Protein AF-A0A0D7PXS5-F1 (afdb_monomer_lite)

Sequence (50 aa):
MLTDTGLQKLKPGEKLYKRGDRDGMYVAVLLINRRKQIWESGDHTIKVVH

Foldseek 3Di:
DDDPVNVVPDDADCDWDWADDPPRDIDIGHDDPPVVCCVVVVDPPDDDDD

Structure (mmCIF, N/CA/C/O backbone):
data_AF-A0A0D7PXS5-F1
#
_entry.id   AF-A0A0D7PXS5-F1
#
loop_
_atom_site.group_PDB
_atom_site.id
_atom_site.type_symbol
_atom_site.label_atom_id
_atom_site.label_alt_id
_atom_site.label_comp_id
_atom_site.label_asym_id
_atom_site.label_entity_id
_atom_site.label_seq_id
_atom_site.pdbx_PDB_ins_code
_atom_site.Cartn_x
_atom_site.Cartn_y
_atom_site.Cartn_z
_atom_site.occupancy
_atom_site.B_iso_or_equiv
_atom_site.auth_seq_id
_atom_site.auth_comp_id
_atom_site.auth_asym_id
_atom_site.auth_atom_id
_atom_site.pdbx_PDB_model_num
ATOM 1 N N . MET A 1 1 ? 6.500 -4.186 -9.937 1.00 88.50 1 MET A N 1
ATOM 2 C CA . MET A 1 1 ? 7.528 -4.543 -8.949 1.00 88.50 1 MET A CA 1
ATOM 3 C C . MET A 1 1 ? 7.301 -3.718 -7.698 1.00 88.50 1 MET A C 1
ATOM 5 O O . MET A 1 1 ? 7.357 -2.492 -7.776 1.00 88.50 1 MET A O 1
ATOM 9 N N . LEU A 1 2 ? 6.952 -4.359 -6.593 1.00 92.62 2 LEU A N 1
ATOM 10 C CA . LEU A 1 2 ? 6.882 -3.736 -5.283 1.00 92.62 2 LEU A CA 1
ATOM 11 C C . LEU A 1 2 ? 8.302 -3.487 -4.778 1.00 92.62 2 LEU A C 1
ATOM 13 O O . LEU A 1 2 ? 9.228 -4.240 -5.053 1.00 92.62 2 LEU A O 1
ATOM 17 N N . THR A 1 3 ? 8.459 -2.381 -4.069 1.00 93.81 3 THR A N 1
ATOM 18 C CA . THR A 1 3 ? 9.697 -1.992 -3.397 1.00 93.81 3 THR A CA 1
ATOM 19 C C . THR A 1 3 ? 9.330 -1.546 -1.996 1.00 93.81 3 THR A C 1
ATOM 21 O O . THR A 1 3 ? 8.191 -1.122 -1.779 1.00 93.81 3 THR A O 1
ATOM 24 N N . ASP A 1 4 ? 10.271 -1.567 -1.061 1.00 93.31 4 ASP A N 1
ATOM 25 C CA . ASP A 1 4 ? 10.026 -1.106 0.310 1.00 93.31 4 ASP A CA 1
ATOM 26 C C . ASP A 1 4 ? 9.458 0.319 0.342 1.00 93.31 4 ASP A C 1
ATOM 28 O O . ASP A 1 4 ? 8.437 0.589 0.977 1.00 93.31 4 ASP A O 1
ATOM 32 N N . THR A 1 5 ? 10.027 1.230 -0.453 1.00 94.44 5 THR A N 1
ATOM 33 C CA . THR A 1 5 ? 9.501 2.597 -0.600 1.00 94.44 5 THR A CA 1
ATOM 34 C C . THR A 1 5 ? 8.107 2.616 -1.230 1.00 94.44 5 THR A C 1
ATOM 36 O O . THR A 1 5 ? 7.265 3.445 -0.885 1.00 94.44 5 THR A O 1
ATOM 39 N N . GLY A 1 6 ? 7.840 1.713 -2.174 1.00 91.88 6 GLY A N 1
ATOM 40 C CA . GLY A 1 6 ? 6.529 1.553 -2.787 1.00 91.88 6 GLY A CA 1
ATOM 41 C C . GLY A 1 6 ? 5.480 1.058 -1.794 1.00 91.88 6 GLY A C 1
ATOM 42 O O . GLY A 1 6 ? 4.337 1.508 -1.882 1.00 91.88 6 GLY A O 1
ATOM 43 N N . LEU A 1 7 ? 5.852 0.170 -0.871 1.00 91.44 7 LEU A N 1
ATOM 44 C CA .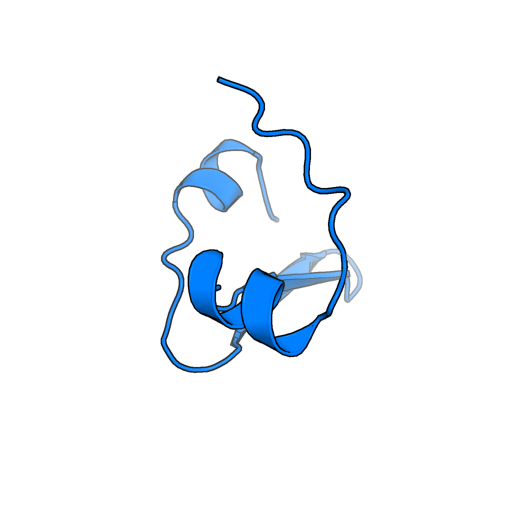 LEU A 1 7 ? 4.987 -0.348 0.188 1.00 91.44 7 LEU A CA 1
ATOM 45 C C . LEU A 1 7 ? 4.631 0.745 1.197 1.00 91.44 7 LEU A C 1
ATOM 47 O O . LEU A 1 7 ? 3.457 0.908 1.513 1.00 91.44 7 LEU A O 1
ATOM 51 N N . GLN A 1 8 ? 5.603 1.562 1.614 1.00 91.12 8 GLN A N 1
ATOM 52 C CA . GLN A 1 8 ? 5.368 2.680 2.542 1.00 91.12 8 GLN A CA 1
ATOM 53 C C . GLN A 1 8 ? 4.393 3.736 1.997 1.00 91.12 8 GLN A C 1
ATOM 55 O O . GLN A 1 8 ? 3.725 4.426 2.761 1.00 91.12 8 GLN A O 1
ATOM 60 N N . LYS A 1 9 ? 4.287 3.865 0.669 1.00 92.12 9 LYS A N 1
ATOM 61 C CA . LYS A 1 9 ? 3.364 4.805 0.009 1.00 92.12 9 LYS A CA 1
ATOM 62 C C . LYS A 1 9 ? 1.939 4.262 -0.141 1.00 92.12 9 LYS A C 1
ATOM 64 O O . LYS A 1 9 ? 1.071 4.990 -0.628 1.00 92.12 9 LYS A O 1
ATOM 69 N N . LEU A 1 10 ? 1.686 3.002 0.221 1.00 91.50 10 LEU A N 1
ATOM 70 C CA . LEU A 1 10 ? 0.352 2.417 0.129 1.00 91.50 10 LEU A CA 1
ATOM 71 C C . LEU A 1 10 ? -0.578 3.075 1.141 1.00 91.50 10 LEU A C 1
ATOM 73 O O . LEU A 1 10 ? -0.330 3.057 2.343 1.00 91.50 10 LEU A O 1
ATOM 77 N N . LYS A 1 11 ? -1.679 3.640 0.643 1.00 90.06 11 LYS A N 1
ATOM 78 C CA . LYS A 1 11 ? -2.721 4.196 1.501 1.00 90.06 11 LYS A CA 1
ATOM 79 C C . LYS A 1 11 ? -3.731 3.100 1.826 1.00 90.06 11 LYS A C 1
ATOM 81 O O . LYS A 1 11 ? -4.288 2.522 0.889 1.00 90.06 11 LYS A O 1
ATOM 86 N N . PRO A 1 12 ? -3.971 2.782 3.104 1.00 87.12 12 PRO A N 1
ATOM 87 C CA . PRO A 1 12 ? -5.055 1.886 3.464 1.00 87.12 12 PRO A CA 1
ATOM 88 C C . PRO A 1 12 ? -6.403 2.503 3.081 1.00 87.12 12 PRO A C 1
ATOM 90 O O . PRO A 1 12 ? -6.594 3.712 3.189 1.00 87.12 12 PRO A O 1
ATOM 93 N N . GLY A 1 13 ? -7.324 1.663 2.613 1.00 83.56 13 GLY A N 1
ATOM 94 C CA . GLY A 1 13 ? -8.690 2.055 2.267 1.00 83.56 13 GLY A CA 1
ATOM 95 C C . GL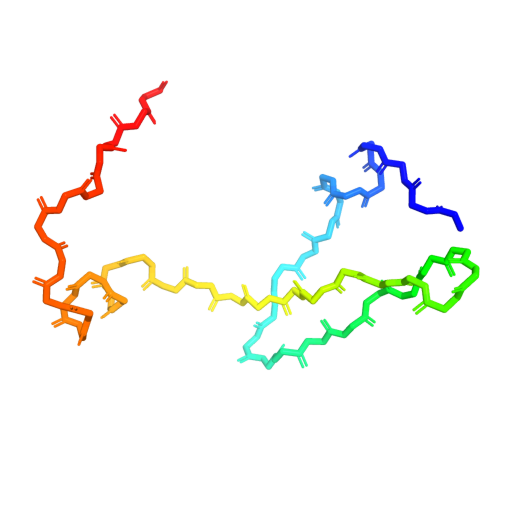Y A 1 13 ? -9.717 1.300 3.105 1.00 83.56 13 GLY A C 1
ATOM 96 O O . GLY A 1 13 ? -9.395 0.283 3.718 1.00 83.56 13 GLY A O 1
ATOM 97 N N . GLU A 1 14 ? -10.962 1.782 3.104 1.00 83.00 14 GLU A N 1
ATOM 98 C CA . GLU A 1 14 ? -12.090 1.132 3.796 1.00 83.00 14 GLU A CA 1
ATOM 99 C C . GLU A 1 14 ? -12.368 -0.286 3.279 1.00 83.00 14 GLU A C 1
ATOM 101 O O . GLU A 1 14 ? -12.864 -1.137 4.013 1.00 83.00 14 GLU A O 1
ATOM 106 N N . LYS A 1 15 ? -1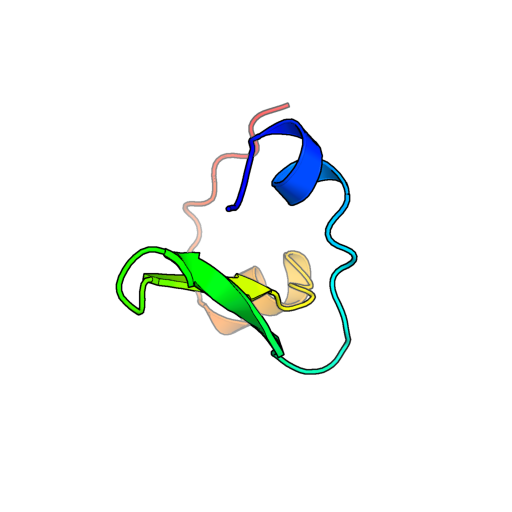2.035 -0.548 2.011 1.00 88.31 15 LYS A N 1
ATOM 107 C CA . LYS A 1 15 ? -12.166 -1.855 1.367 1.00 88.31 15 LYS A CA 1
ATOM 108 C C . LYS A 1 15 ? -10.793 -2.456 1.107 1.00 88.31 15 LYS A C 1
ATOM 110 O O . LYS A 1 15 ? -9.844 -1.741 0.779 1.00 88.31 15 LYS A O 1
ATOM 115 N N . LEU A 1 16 ? -10.720 -3.782 1.204 1.00 90.12 16 LEU A N 1
ATOM 116 C CA . LEU A 1 16 ? -9.516 -4.532 0.877 1.00 90.12 16 LEU A CA 1
ATOM 117 C C . LEU A 1 16 ? -9.223 -4.380 -0.614 1.00 90.12 16 LEU A C 1
ATOM 119 O O . LEU A 1 16 ? -10.087 -4.652 -1.449 1.00 90.12 16 LEU A O 1
ATOM 123 N N . TYR A 1 17 ? -7.998 -3.991 -0.947 1.00 92.88 17 TYR A N 1
ATOM 124 C CA . TYR A 1 17 ? -7.530 -3.967 -2.327 1.00 92.88 17 TYR A CA 1
ATOM 125 C C . TYR A 1 17 ? -6.205 -4.708 -2.467 1.00 92.88 17 TYR A C 1
ATOM 127 O O . TYR A 1 17 ? -5.450 -4.857 -1.508 1.00 92.88 17 TYR A O 1
ATOM 135 N N . LYS A 1 18 ? -5.933 -5.201 -3.676 1.00 93.12 18 LYS A N 1
ATOM 136 C CA . LYS A 1 18 ? -4.713 -5.945 -3.998 1.00 93.12 18 LYS A CA 1
ATOM 137 C C . LYS A 1 18 ? -3.801 -5.079 -4.856 1.00 93.12 18 LYS A C 1
ATOM 139 O O . LYS A 1 18 ? -4.250 -4.504 -5.845 1.00 93.12 18 LYS A O 1
ATOM 144 N N . ARG A 1 19 ? -2.518 -5.019 -4.510 1.00 92.38 19 ARG A N 1
ATOM 145 C CA . ARG A 1 19 ? -1.473 -4.440 -5.353 1.00 92.38 19 ARG A CA 1
ATOM 146 C C . ARG A 1 19 ? -0.575 -5.548 -5.874 1.00 92.38 19 ARG A C 1
ATOM 148 O O . ARG A 1 19 ? 0.145 -6.168 -5.098 1.00 92.38 19 ARG A O 1
ATOM 155 N N . GLY A 1 20 ? -0.652 -5.782 -7.179 1.00 93.44 20 GLY A N 1
ATOM 156 C CA . GLY A 1 20 ? 0.134 -6.802 -7.860 1.00 93.44 20 GLY A CA 1
ATOM 157 C C . GLY A 1 20 ? 1.633 -6.520 -7.837 1.00 93.44 20 GLY A C 1
ATOM 158 O O . GLY A 1 20 ? 2.077 -5.366 -7.844 1.00 93.44 20 GLY A O 1
ATOM 159 N N . ASP A 1 21 ? 2.387 -7.605 -7.844 1.00 93.75 21 ASP A N 1
ATOM 160 C CA . ASP A 1 21 ? 3.822 -7.671 -8.034 1.00 93.75 21 ASP A CA 1
ATOM 161 C C . ASP A 1 21 ? 4.172 -8.666 -9.161 1.00 93.75 21 ASP A C 1
ATOM 163 O O . ASP A 1 21 ? 3.336 -8.943 -10.024 1.00 93.75 21 ASP A O 1
ATOM 167 N N . ARG A 1 22 ? 5.419 -9.143 -9.230 1.00 94.50 22 ARG A N 1
ATOM 168 C CA . ARG A 1 22 ? 5.869 -10.095 -10.251 1.00 94.50 22 ARG A CA 1
ATOM 169 C C . ARG A 1 22 ? 5.342 -11.501 -9.958 1.00 94.50 22 ARG A C 1
ATOM 171 O O . ARG A 1 22 ? 5.024 -11.829 -8.820 1.00 94.50 22 ARG A O 1
ATOM 178 N N . ASP A 1 23 ? 5.237 -12.308 -11.013 1.00 94.25 23 ASP A N 1
ATOM 179 C CA . ASP A 1 23 ? 4.956 -13.749 -10.928 1.00 94.25 23 ASP A CA 1
ATOM 180 C C . ASP A 1 23 ? 3.649 -14.097 -10.194 1.00 94.25 23 ASP A C 1
ATOM 182 O O . ASP A 1 23 ? 3.528 -15.116 -9.522 1.00 94.25 23 ASP A O 1
ATOM 186 N N . GLY A 1 24 ? 2.644 -13.222 -10.311 1.00 92.06 24 GLY A N 1
ATOM 187 C CA . GLY A 1 24 ? 1.345 -13.404 -9.660 1.00 92.06 24 GLY A CA 1
ATOM 188 C C . GLY A 1 24 ? 1.339 -13.099 -8.158 1.00 92.06 24 GLY A C 1
ATOM 189 O O . GLY A 1 24 ? 0.282 -13.196 -7.529 1.00 92.06 24 GLY A O 1
ATOM 190 N N . MET A 1 25 ? 2.468 -12.682 -7.577 1.00 94.94 25 MET A N 1
ATOM 191 C CA . MET A 1 25 ? 2.519 -12.197 -6.201 1.00 94.94 25 MET A CA 1
ATOM 192 C C . MET A 1 25 ? 1.756 -10.873 -6.072 1.00 94.94 25 MET A C 1
ATOM 194 O O . MET A 1 25 ? 1.681 -10.084 -7.011 1.00 94.94 25 MET A O 1
ATOM 198 N N . TYR A 1 26 ? 1.164 -10.610 -4.909 1.00 94.75 26 TYR A N 1
ATOM 199 C CA . TYR A 1 26 ? 0.509 -9.338 -4.614 1.00 94.75 26 TYR A CA 1
ATOM 200 C C . TYR A 1 26 ? 0.493 -9.064 -3.109 1.00 94.75 26 TYR A C 1
ATOM 202 O O . TYR A 1 26 ? 0.582 -9.980 -2.295 1.00 94.75 26 TYR A O 1
ATOM 210 N N . VAL A 1 27 ? 0.296 -7.800 -2.737 1.00 92.50 27 VAL A N 1
ATOM 211 C CA . VAL A 1 27 ? 0.029 -7.381 -1.355 1.00 92.50 27 VAL A CA 1
ATOM 212 C C . VAL A 1 27 ? -1.431 -6.967 -1.225 1.00 92.50 27 VAL A C 1
ATOM 214 O O . VAL A 1 27 ? -1.933 -6.193 -2.041 1.00 92.50 27 VAL A O 1
ATOM 217 N N . ALA A 1 28 ? -2.126 -7.487 -0.214 1.00 92.94 28 ALA A N 1
ATOM 218 C CA . ALA A 1 28 ? -3.458 -7.025 0.160 1.00 92.94 28 ALA A CA 1
ATOM 219 C C . ALA A 1 28 ? -3.338 -5.885 1.175 1.00 92.94 28 ALA A C 1
ATOM 221 O O . ALA A 1 28 ? -2.633 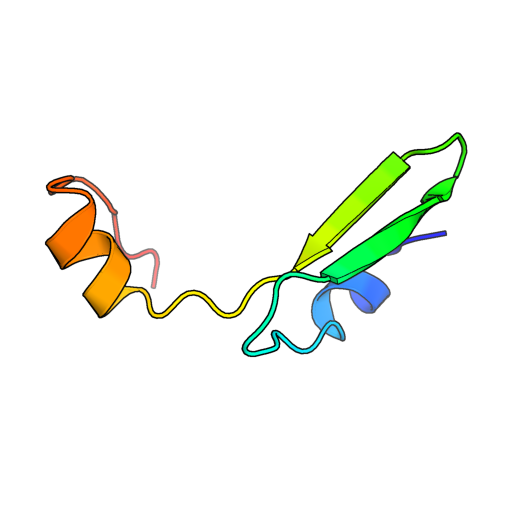-6.009 2.174 1.00 92.94 28 ALA A O 1
ATOM 222 N N . VAL A 1 29 ? -4.032 -4.782 0.923 1.00 91.00 29 VAL A N 1
ATOM 223 C CA . VAL A 1 29 ? -4.026 -3.597 1.778 1.00 91.00 29 VAL A CA 1
ATOM 224 C C . VAL A 1 29 ? -5.445 -3.347 2.261 1.00 91.00 29 VAL A C 1
ATOM 226 O O . VAL A 1 29 ? -6.380 -3.267 1.463 1.00 91.00 29 VAL A O 1
ATOM 229 N N . LEU A 1 30 ? -5.599 -3.212 3.572 1.00 91.00 30 LEU A N 1
ATOM 230 C CA . LEU A 1 30 ? -6.865 -2.914 4.227 1.00 91.00 30 LEU A CA 1
ATOM 231 C C . LEU A 1 30 ? -6.606 -1.961 5.392 1.00 91.00 30 LEU A C 1
ATOM 233 O O . LEU A 1 30 ? -5.608 -2.098 6.101 1.00 91.00 30 LEU A O 1
ATOM 237 N N . LEU A 1 31 ? -7.505 -1.000 5.597 1.00 87.12 31 LEU A N 1
ATOM 238 C CA . LEU A 1 31 ? -7.490 -0.186 6.803 1.00 87.12 31 LEU A CA 1
ATOM 239 C C . LEU A 1 31 ? -7.863 -1.045 8.011 1.00 87.12 31 LEU A C 1
ATOM 241 O O . LEU A 1 31 ? -9.010 -1.453 8.173 1.00 87.12 31 LEU A O 1
ATOM 245 N N . ILE A 1 32 ? -6.886 -1.289 8.878 1.00 81.31 32 ILE A N 1
ATOM 246 C CA . ILE A 1 32 ? -7.106 -1.987 10.140 1.00 81.31 32 ILE A CA 1
ATOM 247 C C . ILE A 1 32 ? -7.316 -0.944 11.235 1.00 81.31 32 ILE A C 1
ATOM 249 O O . ILE A 1 32 ? -6.392 -0.229 11.627 1.00 81.31 32 ILE A O 1
ATOM 253 N N . ASN A 1 33 ? -8.532 -0.884 11.780 1.00 80.69 33 ASN A N 1
ATOM 254 C CA . ASN A 1 33 ? -8.753 -0.198 13.046 1.00 80.69 33 ASN A CA 1
ATOM 255 C C . ASN A 1 33 ? -8.278 -1.116 14.178 1.00 80.69 33 ASN A C 1
ATOM 257 O O . ASN A 1 33 ? -9.021 -1.977 14.651 1.00 80.69 33 ASN A O 1
ATOM 261 N N . ARG A 1 34 ? -7.020 -0.932 14.594 1.00 72.00 34 ARG A N 1
ATOM 262 C CA . ARG A 1 34 ? -6.337 -1.790 15.574 1.00 72.00 34 ARG A CA 1
ATOM 263 C C . ARG A 1 34 ? -7.152 -1.998 16.853 1.00 72.00 34 ARG A C 1
ATOM 265 O O . ARG A 1 34 ? -7.162 -3.102 17.378 1.00 72.00 34 ARG A O 1
ATOM 272 N N . ARG A 1 35 ? -7.876 -0.976 17.334 1.00 70.75 35 ARG A N 1
ATOM 273 C CA . ARG A 1 35 ? -8.729 -1.117 18.528 1.00 70.75 3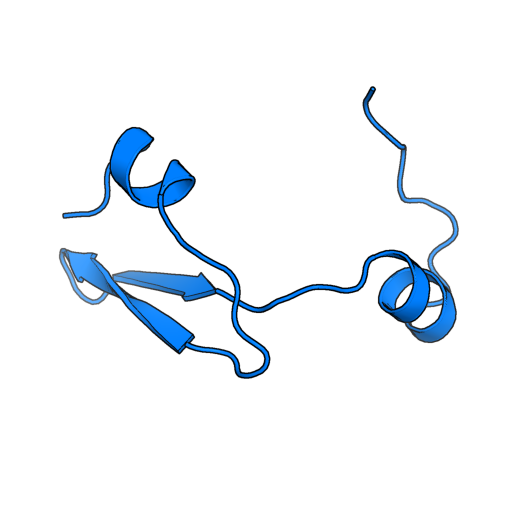5 ARG A CA 1
ATOM 274 C C . ARG A 1 35 ? -9.878 -2.081 18.268 1.00 70.75 35 ARG A C 1
ATOM 276 O O . ARG A 1 35 ? -10.065 -3.004 19.044 1.00 70.75 35 ARG A O 1
ATOM 283 N N . LYS A 1 36 ? -10.612 -1.883 17.171 1.00 71.06 36 LYS A N 1
ATOM 284 C CA . LYS A 1 36 ? -11.741 -2.741 16.797 1.00 71.06 36 LYS A CA 1
ATOM 285 C C . LYS A 1 36 ? -11.293 -4.193 16.602 1.00 71.06 36 LYS A C 1
ATOM 287 O O . LYS A 1 36 ? -11.931 -5.086 17.137 1.00 71.06 36 LYS A O 1
ATOM 292 N N . GLN A 1 37 ? -10.153 -4.409 15.943 1.00 68.44 37 GLN A N 1
ATOM 293 C CA . GLN A 1 37 ? -9.602 -5.752 15.764 1.00 68.44 37 GLN A CA 1
ATOM 294 C C . GLN A 1 37 ? -9.206 -6.401 17.096 1.00 68.44 37 GLN A C 1
ATOM 296 O O . GLN A 1 37 ? -9.491 -7.570 17.280 1.00 68.44 37 GLN A O 1
ATOM 301 N N . ILE A 1 38 ? -8.591 -5.676 18.039 1.00 66.50 38 ILE A N 1
ATOM 302 C CA . ILE A 1 38 ? -8.258 -6.230 19.367 1.00 66.50 38 ILE A CA 1
ATOM 303 C C . ILE A 1 38 ? -9.532 -6.637 20.121 1.00 66.50 38 ILE A C 1
ATOM 305 O O . ILE A 1 38 ? -9.582 -7.724 20.692 1.00 66.50 38 ILE A O 1
ATOM 309 N N . TRP A 1 39 ? -10.568 -5.793 20.082 1.00 67.25 39 TRP A N 1
ATOM 310 C CA . TRP A 1 39 ? -11.860 -6.087 20.705 1.00 67.25 39 TRP A CA 1
ATOM 311 C C . TRP A 1 39 ? -12.557 -7.305 20.081 1.00 67.25 39 TRP A C 1
ATOM 313 O O . TRP A 1 39 ? -13.108 -8.120 20.812 1.00 67.25 39 TRP A O 1
ATOM 323 N N . GLU A 1 40 ? -12.520 -7.448 18.754 1.00 71.31 40 GLU A N 1
ATOM 324 C CA . GLU A 1 40 ? -13.161 -8.558 18.028 1.00 71.31 40 GLU A CA 1
ATOM 325 C C . GLU A 1 40 ? -12.329 -9.852 18.040 1.00 71.31 40 GLU A C 1
ATOM 327 O O . GLU A 1 40 ? -12.891 -10.943 18.034 1.00 71.31 40 GLU A O 1
ATOM 332 N N . SER A 1 41 ? -10.998 -9.746 18.058 1.00 68.94 41 SER A N 1
ATOM 333 C CA . SER A 1 41 ? -10.073 -10.886 18.001 1.00 68.94 41 SER A CA 1
ATOM 334 C C . SER A 1 41 ? -9.936 -11.601 19.341 1.00 68.94 41 SER A C 1
ATOM 336 O O . SER A 1 41 ? -9.464 -12.732 19.362 1.00 68.94 41 SER A O 1
A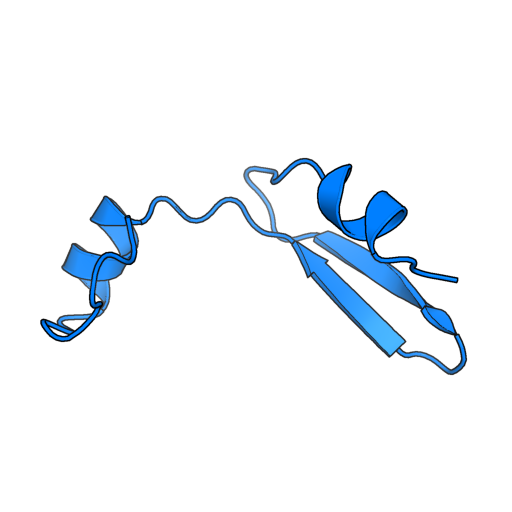TOM 338 N N . GLY A 1 42 ? -10.269 -10.948 20.462 1.00 63.47 42 GLY A N 1
ATOM 339 C CA . GLY A 1 42 ? -10.085 -11.520 21.799 1.00 63.47 42 GLY A CA 1
ATOM 340 C C . GLY A 1 42 ? -8.625 -11.833 22.153 1.00 63.47 42 GLY A C 1
ATOM 341 O O . GLY A 1 42 ? -8.374 -12.462 23.174 1.00 63.47 42 GLY A O 1
ATOM 342 N N . ASP A 1 43 ? -7.651 -11.390 21.354 1.00 60.91 43 ASP A N 1
ATOM 343 C CA . ASP A 1 43 ? -6.228 -11.664 21.552 1.00 60.91 43 ASP A CA 1
ATOM 344 C C . ASP A 1 43 ? -5.584 -10.552 22.382 1.00 60.91 43 ASP A C 1
ATOM 346 O O . ASP A 1 43 ? -5.438 -9.405 21.951 1.00 60.91 43 ASP A O 1
ATOM 350 N N . HIS A 1 44 ? -5.177 -10.901 23.601 1.00 59.28 44 HIS A N 1
ATOM 351 C CA . HIS A 1 44 ? -4.638 -9.968 24.598 1.00 59.28 44 HIS A CA 1
ATOM 352 C C . HIS A 1 44 ? -3.120 -9.754 24.414 1.00 59.28 44 HIS A C 1
ATOM 354 O O . HIS A 1 44 ? -2.450 -9.167 25.261 1.00 59.28 44 HIS A O 1
ATOM 360 N N . THR A 1 45 ? -2.558 -10.247 23.307 1.00 56.62 45 THR A N 1
ATOM 361 C CA . THR A 1 45 ? -1.117 -10.493 23.140 1.00 56.62 45 THR A CA 1
ATOM 362 C C . THR A 1 45 ? -0.447 -9.593 22.104 1.00 56.62 45 THR A C 1
ATOM 364 O O . THR A 1 45 ? 0.688 -9.852 21.703 1.00 56.62 45 THR A O 1
ATOM 367 N N . ILE A 1 46 ? -1.094 -8.510 21.659 1.00 60.66 46 ILE A N 1
ATOM 368 C CA . ILE A 1 46 ? -0.442 -7.575 20.734 1.00 60.66 46 ILE A CA 1
ATOM 369 C C . ILE A 1 46 ? 0.503 -6.656 21.517 1.00 60.66 46 ILE A C 1
ATOM 371 O O . ILE A 1 46 ? 0.100 -5.604 22.014 1.00 60.66 46 ILE A O 1
ATOM 375 N N . LYS A 1 47 ? 1.789 -7.025 21.579 1.00 57.22 47 LYS A N 1
ATOM 376 C CA . LYS A 1 47 ? 2.852 -6.135 22.066 1.00 57.22 47 LYS A CA 1
ATOM 377 C C . LYS A 1 47 ? 2.883 -4.870 21.204 1.00 57.22 47 LYS A C 1
ATOM 379 O O . LYS A 1 47 ? 3.093 -4.922 19.993 1.00 57.22 47 LYS A O 1
ATOM 384 N N . VAL A 1 48 ? 2.627 -3.723 21.827 1.00 48.22 48 VAL A N 1
ATOM 385 C CA . VAL A 1 48 ? 2.866 -2.408 21.227 1.00 48.22 48 VAL A CA 1
ATOM 386 C C . VAL A 1 48 ? 4.379 -2.224 21.166 1.00 48.22 48 VAL A C 1
ATOM 388 O O . VAL A 1 48 ? 5.015 -2.031 22.195 1.00 48.22 48 VAL A O 1
ATOM 391 N N . VAL A 1 49 ? 4.957 -2.343 19.972 1.00 50.84 49 VAL A N 1
ATOM 392 C CA . VAL A 1 49 ? 6.307 -1.835 19.709 1.00 50.84 49 VAL A CA 1
ATOM 393 C C . VAL A 1 49 ? 6.165 -0.329 19.504 1.00 50.84 49 VAL A C 1
ATOM 395 O O . VAL A 1 49 ? 5.379 0.097 18.654 1.00 50.84 49 VAL A O 1
ATOM 398 N N . HIS A 1 50 ? 6.829 0.426 20.379 1.00 40.41 50 HIS A N 1
ATOM 399 C CA . HIS A 1 50 ? 6.932 1.884 20.357 1.00 40.41 50 HIS A CA 1
ATOM 400 C C . HIS A 1 50 ? 7.896 2.355 19.269 1.00 40.41 50 HIS A C 1
ATOM 402 O O . HIS A 1 50 ? 8.889 1.633 19.024 1.00 40.41 50 HIS A O 1
#

Radius of gyration: 13.84 Å; chains: 1; bounding box: 23×19×36 Å

Secondary structure (DSSP, 8-state):
---HHHHHTPPP-SS-EEEE-GGG-EEEE----HHHHHHHH---------

pLDDT: mean 80.99, std 14.9, range [40.41, 94.94]